Protein AF-A0A6V7I8L3-F1 (afdb_monomer)

Solvent-accessible surface area (backbone atoms only — not comparable to full-atom values): 4826 Å² total; per-residue (Å²): 116,68,68,61,53,54,53,48,52,54,53,52,52,50,52,50,52,54,51,56,51,28,63,74,33,70,78,50,50,70,44,96,59,90,72,57,72,67,57,44,52,53,52,48,53,50,51,50,48,46,54,58,48,60,60,48,74,84,42,98,64,83,83,67,58,94,89,53,51,76,66,56,49,51,53,68,74,73,109

Nearest PDB structures (foldseek):
  4f3l-assembly1_B  TM=6.956E-01  e=1.408E-07  Mus musculus
  5nj8-assembly2_D  TM=6.842E-01  e=2.922E-06  Mus musculus
  5sy5-assembly4_A  TM=7.383E-01  e=8.373E-05  Mus musculus
  3u5v-assembly1_A-2  TM=7.654E-01  e=7.335E-02  Mus musculus

InterPro domains:
  IPR001067 Nuclear translocator [PR00785] (13-28)
  IPR001067 Nuclear translocator [PR00785] (33-53)
  IPR001067 Nuclear translocator [PR00785] (63-79)
  IPR011598 Myc-type, basic helix-loop-helix (bHLH) domain [PF00010] (2-50)
  IPR011598 Myc-type, basic helix-loop-helix (bHLH) domain [PS50888] (1-51)
  IPR011598 Myc-type, basic helix-loop-helix (bHLH) domain [SM00353] (4-57)
  IPR036638 Helix-loop-helix DNA-binding domain superfamily [G3DSA:4.10.280.10] (6-79)
  IPR036638 Helix-loop-helix DNA-binding domain superfamily [SSF47459] (2-60)
  IPR050933 Circadian Clock Transcription Factors [PTHR23042] (1-79)

Secondary structure (DSSP, 8-state):
-HHHHHHHHHHHHHHHHHHHHHHHSHHHHT-SSPPPHHHHHHHHHHHHHHHHHHHHSS-----S-TTS-HHHHHHHH--

Structure (mmCIF, N/CA/C/O backbone):
data_AF-A0A6V7I8L3-F1
#
_entry.id   AF-A0A6V7I8L3-F1
#
loop_
_atom_site.group_PDB
_atom_site.id
_atom_site.type_symbol
_atom_site.label_atom_id
_atom_site.label_alt_id
_atom_site.label_comp_id
_atom_site.label_asym_id
_atom_site.label_entity_id
_atom_site.label_seq_id
_atom_site.pdbx_PDB_ins_code
_atom_site.Cartn_x
_atom_site.Cartn_y
_atom_site.Cartn_z
_atom_site.occupancy
_atom_site.B_iso_or_equiv
_atom_site.auth_seq_id
_atom_site.auth_comp_id
_atom_site.auth_asym_id
_atom_site.auth_atom_id
_atom_site.pdbx_PDB_model_num
ATOM 1 N N . GLN A 1 1 ? 29.769 -0.928 -16.249 1.00 62.59 1 GLN A N 1
ATOM 2 C CA . GLN A 1 1 ? 28.586 -1.742 -16.618 1.00 62.59 1 GLN A CA 1
ATOM 3 C C . GLN A 1 1 ? 27.982 -2.487 -15.421 1.00 62.59 1 GLN A C 1
ATOM 5 O O . GLN A 1 1 ? 26.799 -2.323 -15.174 1.00 62.59 1 GLN A O 1
ATOM 10 N N . ASN A 1 2 ? 28.774 -3.206 -14.615 1.00 86.00 2 ASN A N 1
ATOM 11 C CA . ASN A 1 2 ? 28.279 -3.975 -13.456 1.00 86.00 2 ASN A CA 1
ATOM 12 C C . ASN A 1 2 ? 27.578 -3.115 -12.370 1.00 86.00 2 ASN A C 1
ATOM 14 O O . ASN A 1 2 ? 26.501 -3.460 -11.898 1.00 86.00 2 ASN A O 1
ATOM 18 N N . HIS A 1 3 ? 28.120 -1.932 -12.057 1.00 93.25 3 HIS A N 1
ATOM 19 C CA . HIS A 1 3 ? 27.549 -1.040 -11.037 1.00 93.25 3 HIS A CA 1
ATOM 20 C C . HIS A 1 3 ? 26.113 -0.568 -11.352 1.00 93.25 3 HIS A C 1
ATOM 22 O O . HIS A 1 3 ? 25.259 -0.558 -10.469 1.00 93.25 3 HIS A O 1
ATOM 28 N N . SER A 1 4 ? 25.826 -0.240 -12.620 1.00 96.75 4 SER A N 1
ATOM 29 C CA . SER A 1 4 ? 24.480 0.174 -13.052 1.00 96.75 4 SER A CA 1
ATOM 30 C C . SER A 1 4 ? 23.456 -0.954 -12.879 1.00 96.75 4 SER A C 1
ATOM 32 O O . SER A 1 4 ? 22.339 -0.712 -12.426 1.00 96.75 4 SER A O 1
ATOM 34 N N . GLU A 1 5 ? 23.855 -2.196 -13.174 1.00 97.19 5 GLU A N 1
ATOM 35 C CA . GLU A 1 5 ? 22.999 -3.379 -13.034 1.00 97.19 5 GLU A CA 1
ATOM 36 C C . GLU A 1 5 ? 22.689 -3.702 -11.568 1.00 97.19 5 GLU A C 1
ATOM 38 O O . GLU A 1 5 ? 21.543 -4.003 -11.229 1.00 97.19 5 GLU A O 1
ATOM 43 N N . ILE A 1 6 ? 23.681 -3.594 -10.679 1.00 97.69 6 ILE A N 1
ATOM 44 C CA . ILE A 1 6 ? 23.476 -3.779 -9.234 1.00 97.69 6 ILE A CA 1
ATOM 45 C C . ILE A 1 6 ? 22.474 -2.750 -8.706 1.00 97.69 6 ILE A C 1
ATOM 47 O O . ILE A 1 6 ? 21.506 -3.104 -8.030 1.00 97.69 6 ILE A O 1
ATOM 51 N N . GLU A 1 7 ? 22.676 -1.479 -9.043 1.00 98.00 7 GLU A N 1
ATOM 52 C CA . GLU A 1 7 ? 21.795 -0.415 -8.577 1.00 98.00 7 GLU A CA 1
ATOM 53 C C . GLU A 1 7 ? 20.386 -0.537 -9.183 1.00 98.00 7 GLU A C 1
ATOM 55 O O . GLU A 1 7 ? 19.390 -0.310 -8.492 1.00 98.00 7 GLU A O 1
ATOM 60 N N . LYS A 1 8 ? 20.267 -0.970 -10.445 1.00 97.88 8 LYS A N 1
ATOM 61 C CA . LYS A 1 8 ? 18.973 -1.285 -11.062 1.00 97.88 8 LYS A CA 1
ATOM 62 C C . LYS A 1 8 ? 18.228 -2.358 -10.264 1.00 97.88 8 LYS A C 1
ATOM 64 O O . LYS A 1 8 ? 17.099 -2.109 -9.854 1.00 97.88 8 LYS A O 1
ATOM 69 N N . ARG A 1 9 ? 18.877 -3.484 -9.941 1.00 98.12 9 ARG A N 1
ATOM 70 C CA . ARG A 1 9 ? 18.275 -4.552 -9.117 1.00 98.12 9 ARG A CA 1
ATOM 71 C C . ARG A 1 9 ? 17.832 -4.047 -7.744 1.00 98.12 9 ARG A C 1
ATOM 73 O O . ARG A 1 9 ? 16.766 -4.431 -7.270 1.00 98.12 9 ARG A O 1
ATOM 80 N N . ARG A 1 10 ? 18.613 -3.168 -7.108 1.00 98.31 10 ARG A N 1
ATOM 81 C CA . ARG A 1 10 ? 18.246 -2.554 -5.821 1.00 98.31 10 ARG A CA 1
ATOM 82 C C . ARG A 1 10 ? 16.981 -1.699 -5.946 1.00 98.31 10 ARG A C 1
ATOM 84 O O . ARG A 1 10 ? 16.093 -1.797 -5.098 1.00 98.31 10 ARG A O 1
ATOM 91 N N . ARG A 1 11 ? 16.880 -0.882 -7.001 1.00 98.25 11 ARG A N 1
ATOM 92 C CA . ARG A 1 11 ? 15.687 -0.065 -7.276 1.00 98.25 11 ARG A CA 1
ATOM 93 C C . ARG A 1 11 ? 14.465 -0.919 -7.584 1.00 98.25 11 ARG A C 1
ATOM 95 O O . ARG A 1 11 ? 13.397 -0.626 -7.054 1.00 98.25 11 ARG A O 1
ATOM 102 N N . ASP A 1 12 ? 14.626 -1.965 -8.385 1.00 98.31 12 ASP A N 1
ATOM 103 C CA . ASP A 1 12 ? 13.539 -2.879 -8.735 1.00 98.31 12 ASP A CA 1
ATOM 104 C C . ASP A 1 12 ? 13.022 -3.599 -7.484 1.00 98.31 12 ASP A C 1
ATOM 106 O O . ASP A 1 12 ? 11.823 -3.586 -7.224 1.00 98.31 12 ASP A O 1
ATOM 110 N N . LYS A 1 13 ? 13.925 -4.081 -6.619 1.00 98.31 13 LYS A N 1
ATOM 111 C CA . LYS A 1 13 ? 13.571 -4.683 -5.325 1.00 98.31 13 LYS A CA 1
ATOM 112 C C . LYS A 1 13 ? 12.803 -3.720 -4.415 1.00 98.31 13 LYS A C 1
ATOM 114 O O . LYS A 1 13 ? 11.802 -4.098 -3.816 1.00 98.31 13 LYS A O 1
ATOM 119 N N . MET A 1 14 ? 13.231 -2.459 -4.337 1.00 98.19 14 MET A N 1
ATOM 120 C CA . MET A 1 14 ? 12.497 -1.432 -3.592 1.00 98.19 14 MET A CA 1
ATOM 121 C C . MET A 1 14 ? 11.097 -1.190 -4.179 1.00 98.19 14 MET A C 1
ATOM 123 O O . MET A 1 14 ? 10.148 -0.998 -3.426 1.00 98.19 14 MET A O 1
ATOM 127 N N . ASN A 1 15 ? 10.945 -1.203 -5.507 1.00 97.69 15 ASN A N 1
ATOM 128 C CA . ASN A 1 15 ? 9.639 -1.052 -6.155 1.00 97.69 15 ASN A CA 1
ATOM 129 C C . ASN A 1 15 ? 8.701 -2.218 -5.826 1.00 97.69 15 ASN A C 1
ATOM 131 O O . ASN A 1 15 ? 7.521 -1.980 -5.560 1.00 97.69 15 ASN A O 1
ATOM 135 N N . THR A 1 16 ? 9.226 -3.445 -5.818 1.00 98.12 16 THR A N 1
ATOM 136 C CA . THR A 1 16 ? 8.483 -4.640 -5.403 1.00 98.12 16 THR A CA 1
ATOM 137 C C . THR A 1 16 ? 7.983 -4.485 -3.973 1.00 98.12 16 THR A C 1
ATOM 139 O O . THR A 1 16 ? 6.780 -4.554 -3.751 1.00 98.12 16 THR A O 1
ATOM 142 N N . TYR A 1 17 ? 8.860 -4.126 -3.030 1.00 98.25 17 TYR A N 1
ATOM 143 C CA . TYR A 1 17 ? 8.464 -3.927 -1.633 1.00 98.25 17 TYR A CA 1
ATOM 144 C C . TYR A 1 17 ? 7.431 -2.820 -1.432 1.00 98.25 17 TYR A C 1
ATOM 146 O O . TYR A 1 17 ? 6.535 -2.974 -0.611 1.00 98.25 17 TYR A O 1
ATOM 154 N N . ILE A 1 18 ? 7.505 -1.714 -2.180 1.00 97.94 18 ILE A N 1
ATOM 155 C CA . ILE A 1 18 ? 6.457 -0.682 -2.118 1.00 97.94 18 ILE A CA 1
ATOM 156 C C . ILE A 1 18 ? 5.111 -1.225 -2.619 1.00 97.94 18 ILE A C 1
ATOM 158 O O . ILE A 1 18 ? 4.073 -0.870 -2.065 1.00 97.94 18 ILE A O 1
ATOM 162 N N . THR A 1 19 ? 5.123 -2.070 -3.650 1.00 96.38 19 THR A N 1
ATOM 163 C CA . THR A 1 19 ? 3.902 -2.658 -4.220 1.00 96.38 19 THR A CA 1
ATOM 164 C C . THR A 1 19 ? 3.265 -3.631 -3.230 1.00 96.38 19 THR A C 1
ATOM 166 O O . THR A 1 19 ? 2.115 -3.430 -2.850 1.00 96.38 19 THR A O 1
ATOM 169 N N . GLU A 1 20 ? 4.040 -4.585 -2.712 1.00 97.31 20 GLU A N 1
ATOM 170 C CA . GLU A 1 20 ? 3.584 -5.541 -1.692 1.00 97.31 20 GLU A CA 1
ATOM 171 C C . GLU A 1 20 ? 3.076 -4.822 -0.432 1.00 97.31 20 GLU A C 1
ATOM 173 O O . GLU A 1 20 ? 2.013 -5.137 0.098 1.00 97.31 20 GLU A O 1
ATOM 178 N N . LEU A 1 21 ? 3.789 -3.783 0.022 1.00 96.75 21 LEU A N 1
ATOM 179 C CA . LEU A 1 21 ? 3.357 -2.969 1.157 1.00 96.75 21 LEU A CA 1
ATOM 180 C C . LEU A 1 21 ? 2.003 -2.297 0.901 1.00 96.75 21 LEU A C 1
ATOM 182 O O . LEU A 1 21 ? 1.164 -2.252 1.797 1.00 96.75 21 LEU A O 1
ATOM 186 N N . SER A 1 22 ? 1.774 -1.782 -0.310 1.00 96.50 22 SER A N 1
ATOM 187 C CA . SER A 1 22 ? 0.501 -1.148 -0.664 1.00 96.50 22 SER A CA 1
ATOM 188 C C . SER A 1 22 ? -0.675 -2.129 -0.672 1.00 96.50 22 SER A C 1
ATOM 190 O O . SER A 1 22 ? -1.784 -1.741 -0.318 1.00 96.50 22 SER A O 1
ATOM 192 N N . GLU A 1 23 ? -0.433 -3.397 -1.006 1.00 94.81 23 GLU A N 1
ATOM 193 C CA . GLU A 1 23 ? -1.455 -4.447 -0.998 1.00 94.81 23 GLU A CA 1
ATOM 194 C C . GLU A 1 23 ? -1.820 -4.889 0.425 1.00 94.81 23 GLU A C 1
ATOM 196 O O . GLU A 1 23 ? -2.973 -5.220 0.685 1.00 94.81 23 GLU A O 1
ATOM 201 N N . MET A 1 24 ? -0.868 -4.834 1.364 1.00 94.81 24 MET A N 1
ATOM 202 C CA . MET A 1 24 ? -1.095 -5.185 2.772 1.00 94.81 24 MET A CA 1
ATOM 203 C C . MET A 1 24 ? -1.841 -4.107 3.573 1.00 94.81 24 MET A C 1
ATOM 205 O O . MET A 1 24 ? -2.410 -4.408 4.621 1.00 94.81 24 MET A O 1
ATOM 209 N N . ILE A 1 25 ? -1.832 -2.847 3.126 1.00 93.81 25 ILE A N 1
ATOM 210 C CA . ILE A 1 25 ? -2.442 -1.732 3.866 1.00 93.81 25 ILE A CA 1
ATOM 211 C C . ILE A 1 25 ? -3.874 -1.501 3.361 1.00 93.81 25 ILE A C 1
ATOM 213 O O . ILE A 1 25 ? -4.036 -1.082 2.214 1.00 93.81 25 ILE A O 1
ATOM 217 N N . PRO A 1 26 ? -4.919 -1.635 4.204 1.00 90.69 26 PRO A N 1
ATOM 218 C CA . PRO A 1 26 ? -6.316 -1.556 3.762 1.00 90.69 26 PRO A CA 1
ATOM 219 C C . PRO A 1 26 ? -6.673 -0.268 3.005 1.00 90.69 26 PRO A C 1
ATOM 221 O O . PRO A 1 26 ? -7.347 -0.309 1.979 1.00 90.69 26 PRO A O 1
ATOM 224 N N . MET A 1 27 ? -6.179 0.885 3.474 1.00 89.19 27 MET A N 1
ATOM 225 C CA . MET A 1 27 ? -6.433 2.180 2.827 1.00 89.19 27 MET A CA 1
ATOM 226 C C . MET A 1 27 ? -5.736 2.313 1.465 1.00 89.19 27 MET A C 1
ATOM 228 O O . MET A 1 27 ? -6.236 3.013 0.590 1.00 89.19 27 MET A O 1
ATOM 232 N N . CYS A 1 28 ? -4.577 1.671 1.291 1.00 92.50 28 CYS A N 1
ATOM 233 C CA . CYS A 1 28 ? -3.857 1.661 0.020 1.00 92.50 28 CYS A CA 1
ATOM 234 C C . CYS A 1 28 ? -4.521 0.689 -0.960 1.00 92.50 28 CYS A C 1
ATOM 236 O O . CYS A 1 28 ? -4.738 1.046 -2.113 1.00 92.50 28 C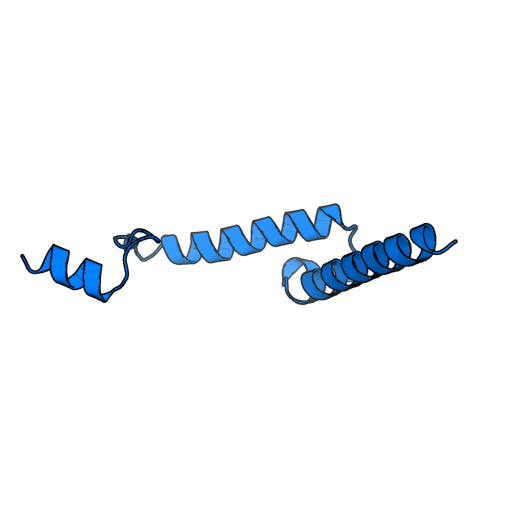YS A O 1
ATOM 238 N N . HIS A 1 29 ? -4.894 -0.504 -0.490 1.00 90.81 29 HIS A N 1
ATOM 239 C CA . HIS A 1 29 ? -5.521 -1.544 -1.302 1.00 90.81 29 HIS A CA 1
ATOM 240 C C . HIS A 1 29 ? -6.900 -1.129 -1.842 1.00 90.81 29 HIS A C 1
ATOM 242 O O . HIS A 1 29 ? -7.252 -1.456 -2.970 1.00 90.81 29 HIS A O 1
ATOM 248 N N . ALA A 1 30 ? -7.670 -0.357 -1.067 1.00 90.25 30 ALA A N 1
ATOM 249 C CA 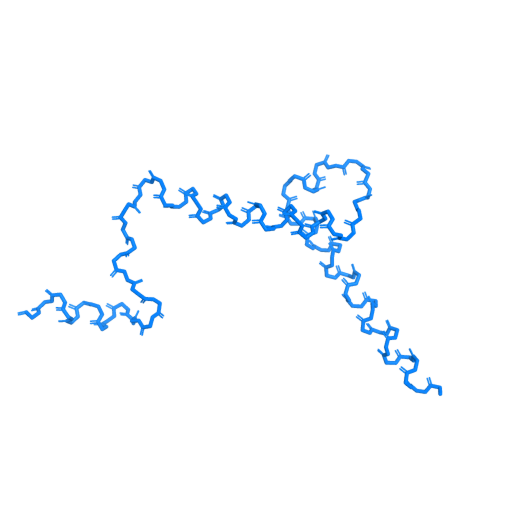. ALA A 1 30 ? -8.982 0.142 -1.485 1.00 90.25 30 ALA A CA 1
ATOM 250 C C . ALA A 1 30 ? -8.926 1.216 -2.594 1.00 90.25 30 ALA A C 1
ATOM 252 O O . ALA A 1 30 ? -9.953 1.550 -3.187 1.00 90.25 30 ALA A O 1
ATOM 253 N N . MET A 1 31 ? -7.753 1.791 -2.880 1.00 89.31 31 MET A N 1
ATOM 254 C CA . MET A 1 31 ? -7.599 2.812 -3.915 1.00 89.31 31 MET A CA 1
ATOM 255 C C . MET A 1 31 ? -7.522 2.164 -5.302 1.00 89.31 31 MET A C 1
ATOM 257 O O . MET A 1 31 ? -6.592 1.427 -5.610 1.00 89.31 31 MET A O 1
ATOM 261 N N . SER A 1 32 ? -8.441 2.520 -6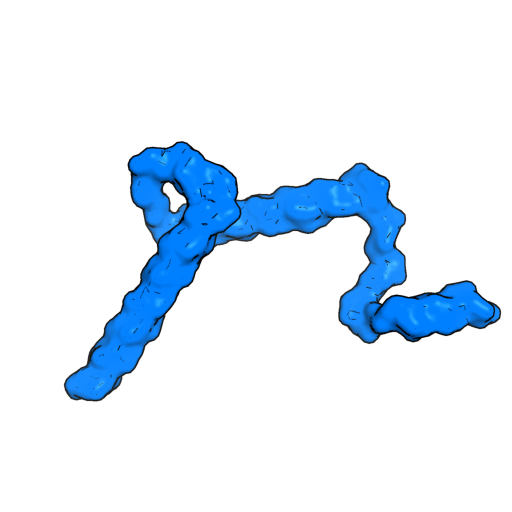.204 1.00 82.62 32 SER A N 1
ATOM 262 C CA . SER A 1 32 ? -8.427 2.023 -7.593 1.00 82.62 32 SER A CA 1
ATOM 263 C C . SER A 1 32 ? -7.278 2.580 -8.447 1.00 82.62 32 SER A C 1
ATOM 265 O O . SER A 1 32 ? -7.098 2.167 -9.591 1.00 82.62 32 SER A O 1
ATOM 267 N N . ARG A 1 33 ? -6.522 3.561 -7.936 1.00 90.69 33 ARG A N 1
ATOM 268 C CA . ARG A 1 33 ? -5.385 4.180 -8.628 1.00 90.69 33 ARG A CA 1
ATOM 269 C C . ARG A 1 33 ? -4.090 3.849 -7.908 1.00 90.69 33 ARG A C 1
ATOM 271 O O . ARG A 1 33 ? -4.021 3.904 -6.684 1.00 90.69 33 ARG A O 1
ATOM 278 N N . LYS A 1 34 ? -3.039 3.599 -8.693 1.00 89.38 34 LYS A N 1
ATOM 279 C CA . LYS A 1 34 ? -1.686 3.408 -8.173 1.00 89.38 34 LYS A CA 1
ATOM 280 C C . LYS A 1 34 ? -1.225 4.667 -7.434 1.00 89.38 34 LYS A C 1
ATOM 282 O O . LYS A 1 34 ? -1.183 5.749 -8.018 1.00 89.38 34 LYS A O 1
ATOM 287 N N . LEU A 1 35 ? -0.857 4.496 -6.170 1.00 94.00 35 LEU A N 1
ATOM 288 C CA . LEU A 1 35 ? -0.307 5.552 -5.327 1.00 94.00 35 LEU A CA 1
ATOM 289 C C . LEU A 1 35 ? 1.184 5.759 -5.619 1.00 94.00 35 LEU A C 1
ATOM 291 O O . LEU A 1 35 ? 1.899 4.827 -6.002 1.00 94.00 35 LEU A O 1
ATOM 295 N N . ASP A 1 36 ? 1.672 6.983 -5.419 1.00 96.00 36 ASP A N 1
ATOM 296 C CA . ASP A 1 36 ? 3.109 7.232 -5.424 1.00 96.00 36 ASP A CA 1
ATOM 297 C C . ASP A 1 36 ? 3.773 6.634 -4.170 1.00 96.00 36 ASP A C 1
ATOM 299 O O . ASP A 1 36 ? 3.139 6.389 -3.140 1.00 96.00 36 ASP A O 1
ATOM 303 N N . LYS A 1 37 ? 5.087 6.405 -4.252 1.00 97.19 37 LYS A N 1
ATOM 304 C CA . LYS A 1 37 ? 5.840 5.709 -3.199 1.00 97.19 37 LYS A CA 1
ATOM 305 C C . LYS A 1 37 ? 5.789 6.425 -1.851 1.00 97.19 37 LYS A C 1
ATOM 307 O O . LYS A 1 37 ? 5.731 5.759 -0.822 1.00 97.19 37 LYS A O 1
ATOM 312 N N . LEU A 1 38 ? 5.843 7.760 -1.840 1.00 97.44 38 LEU A N 1
ATOM 313 C CA . LEU A 1 38 ? 5.825 8.512 -0.587 1.00 97.44 38 LEU A CA 1
ATOM 314 C C . LEU A 1 38 ? 4.453 8.418 0.067 1.00 97.44 38 LEU A C 1
ATOM 316 O O . LEU A 1 38 ? 4.376 8.276 1.285 1.00 97.44 38 LEU A O 1
ATOM 320 N N . THR A 1 39 ? 3.385 8.451 -0.724 1.00 96.62 39 THR A N 1
ATOM 321 C CA . THR A 1 39 ? 2.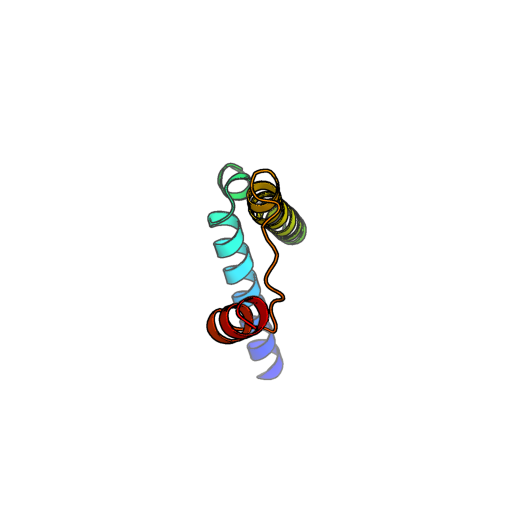024 8.269 -0.218 1.00 96.62 39 THR A CA 1
ATOM 322 C C . THR A 1 39 ? 1.833 6.884 0.399 1.00 96.62 39 THR A C 1
ATOM 324 O O . THR A 1 39 ? 1.376 6.809 1.540 1.00 96.62 39 THR A O 1
ATOM 327 N N . VAL A 1 40 ? 2.288 5.807 -0.259 1.00 97.44 40 VAL A N 1
ATOM 328 C CA . VAL A 1 40 ? 2.252 4.448 0.324 1.00 97.44 40 VAL A CA 1
ATOM 329 C C . VAL A 1 40 ? 2.978 4.405 1.672 1.00 97.44 40 VAL A C 1
ATOM 331 O O . VAL A 1 40 ? 2.430 3.900 2.648 1.00 97.44 40 VAL A O 1
ATOM 334 N N . LEU A 1 41 ? 4.179 4.987 1.766 1.00 97.69 41 LEU A N 1
ATOM 335 C CA . LEU A 1 41 ? 4.946 5.016 3.016 1.00 97.69 41 LEU A CA 1
ATOM 336 C C . LEU A 1 41 ? 4.250 5.822 4.124 1.00 97.69 41 LEU A C 1
ATOM 338 O O . LEU A 1 41 ? 4.230 5.386 5.274 1.00 97.69 41 LEU A O 1
ATOM 342 N N . ARG A 1 42 ? 3.644 6.973 3.805 1.00 96.38 42 ARG A N 1
ATOM 343 C CA . ARG A 1 42 ? 2.877 7.765 4.787 1.00 96.38 42 ARG A CA 1
ATOM 344 C C . ARG A 1 42 ? 1.682 6.981 5.321 1.00 96.38 42 ARG A C 1
ATOM 346 O O . ARG A 1 42 ? 1.468 6.945 6.531 1.00 96.38 42 ARG A O 1
ATOM 353 N N . MET A 1 43 ? 0.940 6.328 4.430 1.00 95.31 43 MET A N 1
ATOM 354 C CA . MET A 1 43 ? -0.223 5.520 4.792 1.00 95.31 43 MET A CA 1
ATOM 355 C C . MET A 1 43 ? 0.177 4.273 5.587 1.00 95.31 43 MET A C 1
ATOM 357 O O . MET A 1 43 ? -0.528 3.912 6.525 1.00 95.31 43 MET A O 1
ATOM 361 N N . ALA A 1 44 ? 1.336 3.674 5.293 1.00 96.06 44 ALA A N 1
ATOM 362 C CA . ALA A 1 44 ? 1.909 2.582 6.081 1.00 96.06 44 ALA A CA 1
ATOM 363 C C . ALA A 1 44 ? 2.187 3.012 7.523 1.00 96.06 44 ALA A C 1
ATOM 365 O O . ALA A 1 44 ? 1.756 2.355 8.468 1.00 96.06 44 ALA A O 1
ATOM 366 N N . VAL A 1 45 ? 2.852 4.159 7.700 1.00 94.12 45 VAL A N 1
ATOM 367 C CA . VAL A 1 45 ? 3.127 4.723 9.028 1.00 94.12 45 VAL A CA 1
ATOM 368 C C . VAL A 1 45 ? 1.827 5.022 9.771 1.00 94.12 45 VAL A C 1
ATOM 370 O O . VAL A 1 45 ? 1.720 4.719 10.956 1.00 94.12 45 VAL A O 1
ATOM 373 N N . GLN A 1 46 ? 0.829 5.592 9.094 1.00 90.94 46 GLN A N 1
ATOM 374 C CA . GLN A 1 46 ? -0.479 5.847 9.695 1.00 90.94 46 GLN A CA 1
ATOM 375 C C . GLN A 1 46 ? -1.171 4.548 10.122 1.00 90.94 46 GLN A C 1
ATOM 377 O O . GLN A 1 46 ? -1.650 4.469 11.248 1.00 90.94 46 GLN A O 1
ATOM 382 N N . HIS A 1 47 ? -1.175 3.520 9.271 1.00 90.56 47 HIS A N 1
ATOM 383 C CA . HIS A 1 47 ? -1.769 2.222 9.584 1.00 90.56 47 HIS A CA 1
ATOM 384 C C . HIS A 1 47 ? -1.106 1.566 10.803 1.00 90.56 47 HIS A C 1
ATOM 386 O O . HIS A 1 47 ? -1.801 1.130 11.718 1.00 90.56 47 HIS A O 1
ATOM 392 N N . LEU A 1 48 ? 0.230 1.583 10.873 1.00 89.19 48 LEU A N 1
ATOM 393 C CA . LEU A 1 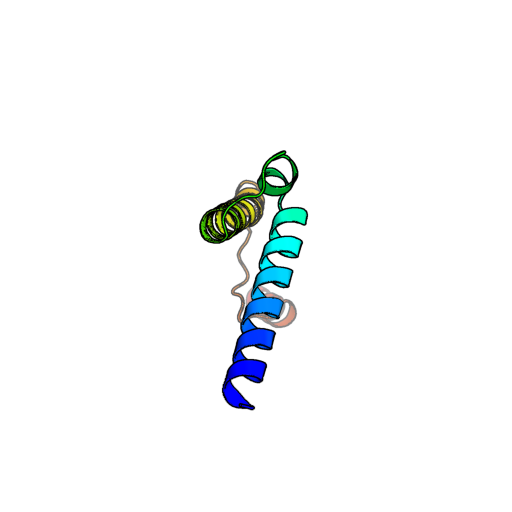48 ? 0.974 1.077 12.029 1.00 89.19 48 LEU A CA 1
ATOM 394 C C . LEU A 1 48 ? 0.677 1.876 13.302 1.00 89.19 48 LEU A C 1
ATOM 396 O O . LEU A 1 48 ? 0.486 1.282 14.356 1.00 89.19 48 LEU A O 1
ATOM 400 N N . LYS A 1 49 ? 0.576 3.209 13.218 1.00 84.25 49 LYS A N 1
ATOM 401 C CA . LYS A 1 49 ? 0.151 4.044 14.355 1.00 84.25 49 LYS A CA 1
ATOM 402 C C . LYS A 1 49 ? -1.263 3.709 14.815 1.00 84.25 49 LYS A C 1
ATOM 404 O O . LYS A 1 49 ? -1.509 3.734 16.012 1.00 84.25 49 LYS A O 1
ATOM 409 N N . THR A 1 50 ? -2.178 3.386 13.901 1.00 80.94 50 THR A N 1
ATOM 410 C CA . THR A 1 50 ? -3.524 2.932 14.264 1.00 80.94 50 THR A CA 1
ATOM 411 C C . THR A 1 50 ? -3.485 1.571 14.945 1.00 80.94 50 THR A C 1
ATOM 413 O O . THR A 1 50 ? -4.156 1.415 15.952 1.00 80.94 50 THR A O 1
ATOM 416 N N . ILE A 1 51 ? -2.688 0.611 14.466 1.00 81.88 51 ILE A N 1
ATOM 417 C CA . ILE A 1 51 ? -2.547 -0.700 15.122 1.00 81.88 51 ILE A CA 1
ATOM 418 C C . ILE A 1 51 ? -1.958 -0.531 16.526 1.00 81.88 51 ILE A C 1
ATOM 420 O O . ILE A 1 51 ? -2.537 -1.005 17.495 1.00 81.88 51 ILE A O 1
ATOM 424 N N . LEU A 1 52 ? -0.844 0.192 16.651 1.00 78.00 52 LEU A N 1
ATOM 425 C CA . LEU A 1 52 ? -0.178 0.415 17.935 1.00 78.00 52 LEU A CA 1
ATOM 426 C C . LEU A 1 52 ? -1.036 1.267 18.885 1.00 78.00 52 LEU A C 1
ATOM 428 O O . LEU A 1 52 ? -1.112 0.969 20.068 1.00 78.00 52 LEU A O 1
ATOM 432 N N . GLY A 1 53 ? -1.724 2.286 18.365 1.00 59.06 53 GLY A N 1
ATOM 433 C CA . GLY A 1 53 ? -2.616 3.170 19.117 1.00 59.06 53 GLY A CA 1
ATOM 434 C C . GLY A 1 53 ? -3.917 2.496 19.564 1.00 59.06 53 GLY A C 1
ATOM 435 O O . GLY A 1 53 ? -4.340 2.677 20.703 1.00 59.06 53 GLY A O 1
ATOM 436 N N . ALA A 1 54 ? -4.527 1.674 18.704 1.00 55.09 54 ALA A N 1
ATOM 437 C CA . ALA A 1 54 ? -5.717 0.890 19.036 1.00 55.09 54 ALA A CA 1
ATOM 438 C C . ALA A 1 54 ? -5.407 -0.173 20.094 1.00 55.09 54 ALA A C 1
ATOM 440 O O . ALA A 1 54 ? -6.207 -0.370 20.999 1.00 55.09 54 ALA A O 1
ATOM 441 N N . VAL A 1 55 ? -4.221 -0.789 20.056 1.00 53.62 55 VAL A N 1
ATOM 442 C CA . VAL A 1 55 ? -3.768 -1.694 21.127 1.00 53.62 55 VAL A CA 1
ATOM 443 C C . VAL A 1 55 ? -3.612 -0.951 22.465 1.00 53.62 55 VAL A C 1
ATOM 445 O O . VAL A 1 55 ? -3.850 -1.534 23.518 1.00 53.62 55 VAL A O 1
ATOM 448 N N . THR A 1 56 ? -3.306 0.351 22.457 1.00 49.97 56 THR A N 1
ATOM 449 C CA . THR A 1 56 ? -3.100 1.136 23.690 1.00 49.97 56 THR A CA 1
ATOM 450 C C . THR A 1 56 ? -4.348 1.776 24.310 1.00 49.97 56 THR A C 1
ATOM 452 O O . THR A 1 56 ? -4.252 2.275 25.426 1.00 49.97 56 THR A O 1
ATOM 455 N N . SER A 1 57 ? -5.521 1.783 23.663 1.00 47.03 57 SER A N 1
ATOM 456 C CA . SER A 1 57 ? -6.695 2.510 24.199 1.00 47.03 57 SER A CA 1
ATOM 457 C C . SER A 1 57 ? -7.608 1.701 25.133 1.00 47.03 57 SER A C 1
ATOM 459 O O . SER A 1 57 ? -8.519 2.278 25.719 1.00 47.03 57 SER A O 1
ATOM 461 N N . TYR A 1 58 ? -7.376 0.395 25.309 1.00 45.75 58 TYR A N 1
ATOM 462 C CA . TYR A 1 58 ? -8.146 -0.444 26.254 1.00 45.75 58 TYR A CA 1
ATOM 463 C C . TYR A 1 58 ? -7.268 -1.264 27.207 1.00 45.75 58 TYR A C 1
ATOM 465 O O . TYR A 1 58 ? -7.785 -1.988 28.054 1.00 45.75 58 TYR A O 1
ATOM 473 N N . THR A 1 59 ? -5.945 -1.128 27.109 1.00 44.59 59 THR A N 1
ATOM 474 C CA . THR A 1 59 ? -4.995 -1.694 28.066 1.00 44.59 59 THR A CA 1
ATOM 475 C C . THR A 1 59 ? -3.851 -0.705 28.267 1.00 44.59 59 THR A C 1
ATOM 477 O O . THR A 1 59 ? -2.840 -0.755 27.563 1.00 44.59 59 THR A O 1
ATOM 480 N N . GLU A 1 60 ? -3.980 0.179 29.256 1.00 43.56 60 GLU A N 1
ATOM 481 C CA . GLU A 1 60 ? -2.836 0.762 29.974 1.00 43.56 60 GLU A CA 1
ATOM 482 C C . GLU A 1 60 ? -2.058 -0.375 30.670 1.00 43.56 60 GLU A C 1
ATOM 484 O O . GLU A 1 60 ? -2.097 -0.557 31.880 1.00 43.56 60 GLU A O 1
ATOM 489 N N . GLY A 1 61 ? -1.423 -1.228 29.867 1.00 48.59 61 GLY A N 1
ATOM 490 C CA . GLY A 1 61 ? -0.803 -2.486 30.274 1.00 48.59 61 GLY A CA 1
ATOM 491 C C . GLY A 1 61 ? 0.575 -2.694 29.653 1.00 48.59 61 GLY A C 1
ATOM 492 O O . GLY A 1 61 ? 1.112 -3.797 29.706 1.00 48.59 61 GLY A O 1
ATOM 493 N N . HIS A 1 62 ? 1.186 -1.648 29.088 1.00 50.34 62 HIS A N 1
ATOM 494 C CA . HIS A 1 62 ? 2.610 -1.652 28.746 1.00 50.34 62 HIS A CA 1
ATOM 495 C C . HIS A 1 62 ? 3.467 -1.503 30.017 1.00 50.34 62 HIS A C 1
ATOM 497 O O . HIS A 1 62 ? 4.261 -0.579 30.148 1.00 50.34 62 HIS A O 1
ATOM 503 N N . TYR A 1 63 ? 3.325 -2.438 30.960 1.00 55.19 63 TYR A N 1
ATOM 504 C CA . TYR A 1 63 ? 4.229 -2.571 32.108 1.00 55.19 63 TYR A CA 1
ATOM 505 C C . TYR A 1 63 ? 5.540 -3.275 31.745 1.00 55.19 63 TYR A C 1
ATOM 507 O O . TYR A 1 63 ? 6.421 -3.383 32.594 1.00 55.19 63 TYR A O 1
ATOM 515 N N . LYS A 1 64 ? 5.689 -3.768 30.505 1.00 53.69 64 LYS A N 1
ATOM 516 C CA . LYS A 1 64 ? 6.893 -4.478 30.070 1.00 53.69 64 LYS A CA 1
ATOM 517 C C . LYS A 1 64 ? 7.751 -3.629 29.125 1.00 53.69 64 LYS A C 1
ATOM 519 O O . LYS A 1 64 ? 7.406 -3.490 27.949 1.00 53.69 64 LYS A O 1
ATOM 524 N N . PRO A 1 65 ? 8.887 -3.098 29.601 1.00 60.44 65 PRO A N 1
ATOM 525 C CA . PRO A 1 65 ? 9.931 -2.563 28.740 1.00 6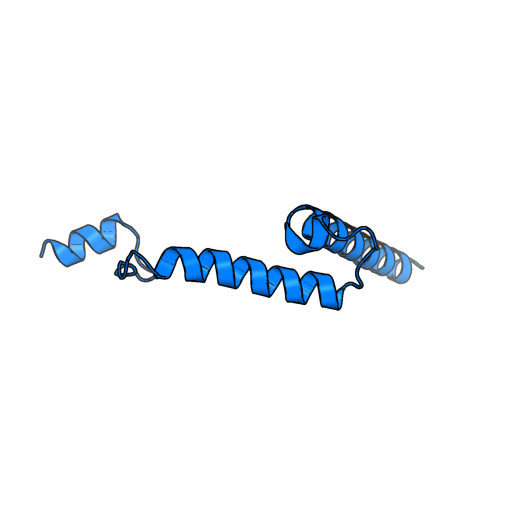0.44 65 PRO A CA 1
ATOM 526 C C . PRO A 1 65 ? 10.411 -3.613 27.730 1.00 60.44 65 PRO A C 1
ATOM 528 O O . PRO A 1 65 ? 10.605 -4.772 28.088 1.00 60.44 65 PRO A O 1
ATOM 531 N N . ALA A 1 66 ? 10.689 -3.208 26.487 1.00 63.22 66 ALA A N 1
ATOM 532 C CA . ALA A 1 66 ? 11.146 -4.112 25.421 1.00 63.22 66 ALA A CA 1
ATOM 533 C C . ALA A 1 66 ? 12.504 -4.797 25.698 1.00 63.22 66 ALA A C 1
ATOM 535 O O . ALA A 1 66 ? 12.886 -5.705 24.966 1.00 63.22 66 ALA A O 1
ATOM 536 N N . PHE A 1 67 ? 13.225 -4.366 26.739 1.00 72.56 67 PHE A N 1
ATOM 537 C CA . PHE A 1 67 ? 14.473 -4.989 27.180 1.00 72.56 67 PHE A CA 1
ATOM 538 C C . PHE A 1 67 ? 14.270 -6.130 28.190 1.00 72.56 67 PHE A C 1
ATOM 540 O O . PHE A 1 67 ? 15.234 -6.827 28.480 1.00 72.56 67 PHE A O 1
ATOM 547 N N . LEU A 1 68 ? 13.055 -6.318 28.724 1.00 61.41 68 LEU A N 1
ATOM 548 C CA . LEU A 1 68 ? 12.751 -7.368 29.698 1.00 61.41 68 LEU A CA 1
ATOM 549 C C . LEU A 1 68 ? 11.979 -8.519 29.051 1.00 61.41 68 LEU A C 1
ATOM 551 O O . LEU A 1 68 ? 10.926 -8.333 28.430 1.00 61.41 68 LEU A O 1
ATOM 555 N N . SER A 1 69 ? 12.468 -9.739 29.254 1.00 78.88 69 SER A N 1
ATOM 556 C CA . SER A 1 69 ? 11.699 -10.955 28.992 1.00 78.88 69 SER A CA 1
ATOM 557 C C . SER A 1 69 ? 10.543 -11.102 29.993 1.00 78.88 69 SER A C 1
ATOM 559 O O . SER A 1 69 ? 10.542 -10.509 31.073 1.00 78.88 69 SER A O 1
ATOM 561 N N . ASP A 1 70 ? 9.529 -11.907 29.651 1.00 75.81 70 ASP A N 1
ATOM 562 C CA . ASP A 1 70 ? 8.399 -12.164 30.564 1.00 75.81 70 ASP A CA 1
ATOM 563 C C . ASP A 1 70 ? 8.850 -12.833 31.873 1.00 75.81 70 ASP A C 1
ATOM 565 O O . ASP A 1 70 ? 8.259 -12.612 32.929 1.00 75.81 70 ASP A O 1
ATOM 569 N N . GLN A 1 71 ? 9.933 -13.615 31.820 1.00 77.31 71 GL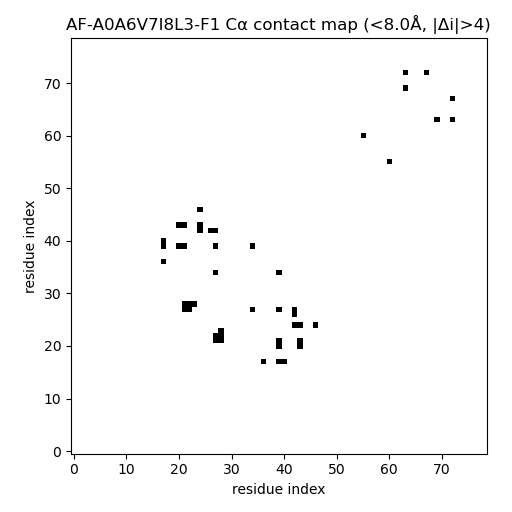N A N 1
ATOM 570 C CA . GLN A 1 71 ? 10.513 -14.280 32.984 1.00 77.31 71 GLN A CA 1
ATOM 571 C C . GLN A 1 71 ? 11.247 -13.300 33.911 1.00 77.31 71 GLN A C 1
ATOM 573 O O . GLN A 1 71 ? 11.105 -13.392 35.134 1.00 77.31 71 GLN A O 1
ATOM 578 N N . GLU A 1 72 ? 11.988 -12.342 33.349 1.00 78.75 72 GLU A N 1
ATOM 579 C CA . GLU A 1 72 ? 12.651 -11.284 34.123 1.00 78.75 72 GLU A CA 1
ATOM 580 C C . GLU A 1 72 ? 11.626 -10.349 34.767 1.00 78.75 72 GLU A C 1
ATOM 582 O O . GLU A 1 72 ? 11.742 -10.038 35.952 1.00 78.75 72 GLU A O 1
ATOM 587 N N . LEU A 1 73 ? 10.569 -9.982 34.033 1.00 81.25 73 LEU A N 1
ATOM 588 C CA . LEU A 1 73 ? 9.476 -9.1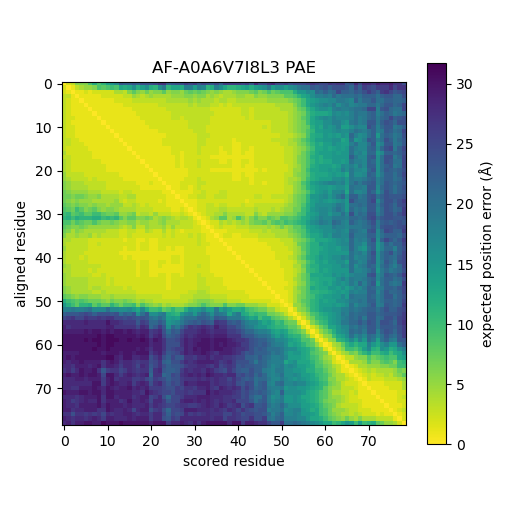76 34.577 1.00 81.25 73 LEU A CA 1
ATOM 589 C C . LEU A 1 73 ? 8.761 -9.897 35.730 1.00 81.25 73 LEU A C 1
ATOM 591 O O . LEU A 1 73 ? 8.516 -9.301 36.776 1.00 81.25 73 LEU A O 1
ATOM 595 N N . LYS A 1 74 ? 8.460 -11.193 35.569 1.00 80.19 74 LYS A N 1
ATOM 596 C CA . LYS A 1 74 ? 7.820 -12.002 36.614 1.00 80.19 74 LYS A CA 1
ATOM 597 C C . LYS A 1 74 ? 8.678 -12.094 37.877 1.00 80.19 74 LYS A C 1
ATOM 599 O O . LYS A 1 74 ? 8.141 -12.005 38.974 1.00 80.19 74 LYS A O 1
ATOM 604 N N . THR A 1 75 ? 9.990 -12.263 37.728 1.00 82.31 75 THR A N 1
ATOM 605 C CA . THR A 1 75 ? 10.923 -12.312 38.866 1.00 82.31 75 THR A CA 1
ATOM 606 C C . THR A 1 75 ? 10.976 -10.975 39.604 1.00 82.31 75 THR A C 1
ATOM 608 O O . THR A 1 75 ? 10.912 -10.965 40.827 1.00 82.31 75 THR A O 1
ATOM 611 N N . LEU A 1 76 ? 11.033 -9.857 38.872 1.00 79.75 76 LEU A N 1
ATOM 612 C CA . LEU A 1 76 ? 11.086 -8.510 39.447 1.00 79.75 76 LEU A CA 1
ATOM 613 C C . LEU A 1 76 ? 9.817 -8.141 40.233 1.00 79.75 76 LEU A C 1
ATOM 615 O O . LEU A 1 76 ? 9.908 -7.454 41.239 1.00 79.75 76 LEU A O 1
ATOM 619 N N . ILE A 1 77 ? 8.643 -8.586 39.770 1.00 78.88 77 ILE A N 1
ATOM 620 C CA . ILE A 1 77 ? 7.350 -8.305 40.422 1.00 78.88 77 ILE A CA 1
ATOM 621 C C . ILE A 1 77 ? 7.117 -9.182 41.666 1.00 78.88 77 ILE A C 1
ATOM 623 O O . ILE A 1 77 ? 6.357 -8.795 42.547 1.00 78.88 77 I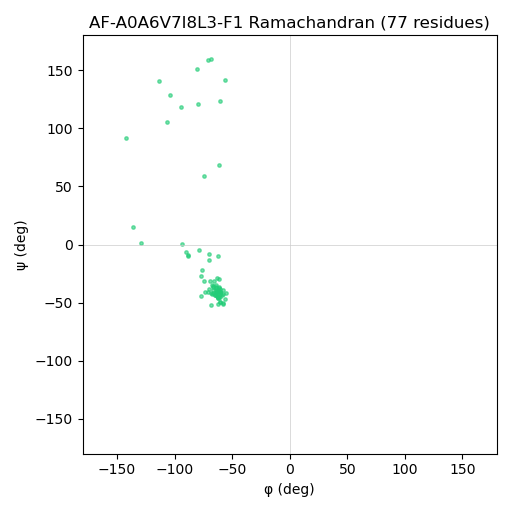LE A O 1
ATOM 627 N N . LEU A 1 78 ? 7.708 -10.381 41.719 1.00 78.19 78 LEU A N 1
ATOM 628 C CA . LEU A 1 78 ? 7.486 -11.359 42.795 1.00 78.19 78 LEU A CA 1
ATOM 629 C C . LEU A 1 78 ? 8.511 -11.286 43.946 1.00 78.19 78 LEU A C 1
ATOM 631 O O . LEU A 1 78 ? 8.409 -12.099 44.867 1.00 78.19 78 LEU A O 1
ATOM 635 N N . GLN A 1 79 ? 9.487 -10.374 43.892 1.00 54.09 79 GLN A N 1
ATOM 636 C CA . GLN A 1 79 ? 10.343 -10.009 45.033 1.00 54.09 79 GLN A CA 1
ATOM 637 C C . GLN A 1 79 ? 9.685 -8.922 45.882 1.00 54.09 79 GLN A C 1
ATOM 639 O O . GLN A 1 79 ? 9.863 -8.990 47.119 1.00 54.09 79 GLN A O 1
#

Radius of gyration: 20.01 Å; Cα contacts (8 Å, |Δi|>4): 24; chains: 1; bounding box: 38×23×62 Å

Organism: NCBI:txid1563983

Foldseek 3Di:
DVVVVVVVVVVVVVVVVLVVLLCPQPVSVPDPDHDDSVVSVVSSVVSVCCVVVVVCPPDPPPPDDPVDDPVRVVVVVVD

Sequence (79 aa):
QNHSEIEKRRRDKMNTYITELSEMIPMCHAMSRKLDKLTVLRMAVQHLKTILGAVTSYTEGHYKPAFLSDQELKTLILQ

pLDDT: mean 82.91, std 17.06, range [43.56, 98.31]

Mean predicted aligned error: 11.87 Å